Protein AF-A0A969FIS5-F1 (afdb_monomer)

Secondary structure (DSSP, 8-state):
------TT-------SS------SS-------GGGGTT-SSS--SS--S-SS--HHHHS-S--------EEEEEEESSS--GGG-EEEEEEEEEEESS---TTSPPPP---STT---TTTEEEEEEEESSSSEEEEEEEEPPPPPP------

Mean predicted aligned error: 16.17 Å

Nearest PDB structures (foldseek):
  7vn9-assembly2_B  TM=3.950E-01  e=4.364E+00  Homo sapiens

Solvent-accessible surface area (backbone atoms only — not comparable to full-atom values): 10405 Å² total; per-residue (Å²): 132,86,82,71,60,61,101,79,73,54,79,74,76,73,68,97,57,82,88,80,86,87,81,78,97,72,82,88,77,90,85,52,77,73,83,52,69,82,63,86,68,100,69,72,93,63,89,69,92,84,80,82,80,45,66,60,73,82,53,48,66,78,86,76,83,82,74,75,42,79,74,45,78,48,60,40,61,89,69,92,53,85,89,50,52,38,79,59,49,35,34,40,40,37,33,39,73,40,75,58,67,84,91,57,85,83,89,85,80,60,89,54,90,90,57,68,51,70,72,33,39,44,85,67,52,69,48,67,82,57,59,36,34,39,40,39,27,18,25,30,51,74,64,74,78,75,80,75,80,76,81,126

pLDDT: mean 73.95, std 21.69, range [40.69, 98.69]

Foldseek 3Di:
DDDQDDPVPDRPPDPPDDDDDDDDPDDDPDDDVVVVVPPPDPDDPDDDPDDDPPCCVVPVPPPDDDDKDWPDWDKPPPDDDPVQAFFQSIKIKTFIPDFDDQVDDDDDDDPDPPRDCVQFWDWDDKHDPDRGIIMTTIHGDDRDPPPPPPDD

Sequence (152 aa):
MKSTTNSNSNNQGMPGSKPTVTLTDVTLTGNTAADDANTPDPTPANITTGTNLNNNDLFGDTIIRTYPGVTTLTPSPLTIDPSIVGVGTFALTVDFSQAMDTAIDPTISFPTSGEDPSSTITFNMGSWSDADTYLATYDVATPAPSATSTLK

Radius of gyration: 29.85 Å; Cα contacts (8 Å, |Δi|>4): 152; chains: 1; bounding box: 70×24×97 Å

Structure (mmCIF, N/CA/C/O backbone):
data_AF-A0A969FIS5-F1
#
_entry.id   AF-A0A969FIS5-F1
#
loop_
_atom_site.group_PDB
_atom_site.id
_atom_site.type_symbol
_atom_site.label_atom_id
_atom_site.label_alt_id
_atom_site.label_comp_id
_atom_site.label_asym_id
_atom_site.label_entity_id
_atom_site.label_seq_id
_atom_site.pdbx_PDB_ins_code
_atom_site.Cartn_x
_atom_site.Cartn_y
_atom_site.Cartn_z
_atom_site.occupancy
_atom_site.B_iso_or_equiv
_atom_site.auth_seq_id
_atom_site.auth_comp_id
_atom_site.auth_asym_id
_atom_site.auth_atom_id
_atom_site.pdbx_PDB_model_num
ATOM 1 N N . MET A 1 1 ? 50.003 -13.106 -37.849 1.00 43.34 1 MET A N 1
ATOM 2 C CA . MET A 1 1 ? 49.564 -12.949 -36.445 1.00 43.34 1 MET A CA 1
ATOM 3 C C . MET A 1 1 ? 48.995 -11.545 -36.315 1.00 43.34 1 MET A C 1
ATOM 5 O O . MET A 1 1 ? 49.720 -10.603 -36.604 1.00 43.34 1 MET A O 1
ATOM 9 N N . LYS A 1 2 ? 47.684 -11.404 -36.067 1.00 46.81 2 LYS A N 1
ATOM 10 C CA . LYS A 1 2 ? 47.010 -10.094 -35.998 1.00 46.81 2 LYS A CA 1
ATOM 11 C C . LYS A 1 2 ? 47.542 -9.324 -34.785 1.00 46.81 2 LYS A C 1
ATOM 13 O O . LYS A 1 2 ? 47.555 -9.871 -33.689 1.00 46.81 2 LYS A O 1
ATOM 18 N N . SER A 1 3 ? 48.002 -8.098 -35.022 1.00 44.25 3 SER A N 1
ATOM 19 C CA . SER A 1 3 ? 48.500 -7.176 -33.999 1.00 44.25 3 SER A CA 1
ATOM 20 C C . SER A 1 3 ? 47.435 -6.933 -32.927 1.00 44.25 3 SER A C 1
ATOM 22 O O . SER A 1 3 ? 46.304 -6.591 -33.268 1.00 44.25 3 SER A O 1
ATOM 24 N N . THR A 1 4 ? 47.789 -7.112 -31.654 1.00 48.09 4 THR A N 1
ATOM 25 C CA . THR A 1 4 ? 46.911 -6.872 -30.493 1.00 48.09 4 THR A CA 1
ATOM 26 C C . THR A 1 4 ? 47.222 -5.564 -29.767 1.00 48.09 4 THR A C 1
ATOM 28 O O . THR A 1 4 ? 46.747 -5.362 -28.655 1.00 48.09 4 THR A O 1
ATOM 31 N N . THR A 1 5 ? 48.001 -4.661 -30.361 1.00 50.97 5 THR A N 1
ATOM 32 C CA . THR A 1 5 ? 48.282 -3.350 -29.768 1.00 50.97 5 THR A CA 1
ATOM 33 C C . THR A 1 5 ? 47.977 -2.237 -30.763 1.00 50.97 5 THR A C 1
ATOM 35 O O . THR A 1 5 ? 48.528 -2.182 -31.865 1.00 50.97 5 THR A O 1
ATOM 38 N N . ASN A 1 6 ? 47.068 -1.339 -30.378 1.00 55.53 6 ASN A N 1
ATOM 39 C CA . ASN A 1 6 ? 47.044 0.018 -30.910 1.00 55.53 6 ASN A CA 1
ATOM 40 C C . ASN A 1 6 ? 48.125 0.854 -30.195 1.00 55.53 6 ASN A C 1
ATOM 42 O O . ASN A 1 6 ? 48.745 0.404 -29.231 1.00 55.53 6 ASN A O 1
ATOM 46 N N . SER A 1 7 ? 48.390 2.063 -30.691 1.00 59.44 7 SER A N 1
ATOM 47 C CA . SER A 1 7 ? 49.571 2.888 -30.371 1.00 59.44 7 SER A CA 1
ATOM 48 C C . SER A 1 7 ? 49.779 3.274 -28.896 1.00 59.44 7 SER A C 1
ATOM 50 O O . SER A 1 7 ? 50.751 3.956 -28.588 1.00 59.44 7 SER A O 1
ATOM 52 N N . ASN A 1 8 ? 48.892 2.875 -27.982 1.00 64.62 8 ASN A N 1
ATOM 53 C CA . ASN A 1 8 ? 49.004 3.116 -26.542 1.00 64.62 8 ASN A CA 1
ATOM 54 C C . ASN A 1 8 ? 49.420 1.863 -25.737 1.00 64.62 8 ASN A C 1
ATOM 56 O O . ASN A 1 8 ? 49.430 1.921 -24.510 1.00 64.62 8 ASN A O 1
ATOM 60 N N . SER A 1 9 ? 49.766 0.748 -26.399 1.00 61.44 9 SER A N 1
ATOM 61 C CA . SER A 1 9 ? 50.263 -0.493 -25.774 1.00 61.44 9 SER A CA 1
ATOM 62 C C . SER A 1 9 ? 49.349 -1.095 -24.697 1.00 61.44 9 SER A C 1
ATOM 64 O O . SER A 1 9 ? 49.814 -1.898 -23.885 1.00 61.44 9 SER A O 1
ATOM 66 N N . ASN A 1 10 ? 48.055 -0.752 -24.672 1.00 58.75 10 ASN A N 1
ATOM 67 C CA . ASN A 1 10 ? 47.117 -1.411 -23.774 1.00 58.75 10 ASN A CA 1
ATOM 68 C C . ASN A 1 10 ? 46.591 -2.707 -24.410 1.00 58.75 10 ASN A C 1
ATOM 70 O O . ASN A 1 10 ? 46.309 -2.783 -25.604 1.00 58.75 10 ASN A O 1
ATOM 74 N N . ASN A 1 11 ? 46.494 -3.765 -23.605 1.00 57.12 11 ASN A N 1
ATOM 75 C CA . ASN A 1 11 ? 45.921 -5.027 -24.051 1.00 57.12 11 ASN A CA 1
ATOM 76 C C . ASN A 1 11 ? 44.397 -4.851 -24.085 1.00 57.12 11 ASN A C 1
ATOM 78 O O . ASN A 1 11 ? 43.735 -4.996 -23.057 1.00 57.12 11 ASN A O 1
ATOM 82 N N . GLN A 1 12 ? 43.830 -4.473 -25.233 1.00 55.47 12 GLN A N 1
ATOM 83 C CA . GLN A 1 12 ? 42.375 -4.396 -25.387 1.00 55.47 12 GLN A CA 1
ATOM 84 C C . GLN A 1 12 ? 41.831 -5.809 -25.544 1.00 55.47 12 GLN A C 1
ATOM 86 O O . GLN A 1 12 ? 41.615 -6.296 -26.653 1.00 55.47 12 GLN A O 1
ATOM 91 N N . GLY A 1 13 ? 41.684 -6.496 -24.411 1.00 57.28 13 GLY A N 1
ATOM 92 C CA . GLY A 1 13 ? 41.044 -7.799 -24.342 1.00 57.28 13 GLY A CA 1
ATOM 93 C C . GLY A 1 13 ? 39.645 -7.699 -24.936 1.00 57.28 13 GLY A C 1
ATOM 94 O O . GLY A 1 13 ? 38.728 -7.194 -24.296 1.00 57.28 13 GLY A O 1
ATOM 95 N N . MET A 1 14 ? 39.491 -8.159 -26.177 1.00 56.09 14 MET A N 1
ATOM 96 C CA . MET A 1 14 ? 38.183 -8.356 -26.780 1.00 56.09 14 MET A CA 1
ATOM 97 C C . MET A 1 14 ? 37.453 -9.406 -25.928 1.00 56.09 14 MET A C 1
ATOM 99 O O . MET A 1 14 ? 38.008 -10.491 -25.729 1.00 56.09 14 MET A O 1
ATOM 103 N N . PRO A 1 15 ? 36.257 -9.113 -25.390 1.00 59.38 15 PRO A N 1
ATOM 104 C CA . PRO A 1 15 ? 35.511 -10.084 -24.602 1.00 59.38 15 PRO A CA 1
ATOM 105 C C . PRO A 1 15 ? 35.318 -11.376 -25.405 1.00 59.38 15 PRO A C 1
ATOM 107 O O . PRO A 1 15 ? 34.899 -11.330 -26.561 1.00 59.38 15 PRO A O 1
ATOM 110 N N . GLY A 1 16 ? 35.616 -12.532 -24.799 1.00 59.38 16 GLY A N 1
ATOM 111 C CA . GLY A 1 16 ? 35.482 -13.853 -25.440 1.00 59.38 16 GLY A CA 1
ATOM 112 C C . GLY A 1 16 ? 34.039 -14.243 -25.791 1.00 59.38 16 GLY A C 1
ATOM 113 O O . GLY A 1 16 ? 33.803 -15.255 -26.444 1.00 59.38 16 GLY A O 1
ATOM 114 N N . SER A 1 17 ? 33.076 -13.424 -25.382 1.00 53.16 17 SER A N 1
ATOM 115 C CA . SER A 1 17 ? 31.650 -13.555 -25.640 1.00 53.16 17 SER A CA 1
ATOM 116 C C . SER A 1 17 ? 31.058 -12.162 -25.819 1.00 53.16 17 SER A C 1
ATOM 118 O O . SER A 1 17 ? 31.436 -11.226 -25.112 1.00 53.16 17 SER A O 1
ATOM 120 N N . LYS A 1 18 ? 30.132 -12.015 -26.772 1.00 54.81 18 LYS A N 1
ATOM 121 C CA . LYS A 1 18 ? 29.454 -10.737 -27.003 1.00 54.81 18 LYS A CA 1
ATOM 122 C C . LYS A 1 18 ? 28.699 -10.330 -25.728 1.00 54.81 18 LYS A C 1
ATOM 124 O O . LYS A 1 18 ? 27.960 -11.164 -25.200 1.00 54.81 18 LYS A O 1
ATOM 129 N N . PRO A 1 19 ? 28.856 -9.094 -25.224 1.00 49.41 19 PRO A N 1
ATOM 130 C CA . PRO A 1 19 ? 27.995 -8.610 -24.156 1.00 49.41 19 PRO A CA 1
ATOM 131 C C . PRO A 1 19 ? 26.541 -8.655 -24.641 1.00 49.41 19 PRO A C 1
ATOM 133 O O . PRO A 1 19 ? 26.240 -8.212 -25.748 1.00 49.41 19 PRO A O 1
ATOM 136 N N . THR A 1 20 ? 25.662 -9.242 -23.833 1.00 56.62 20 THR A N 1
ATOM 137 C CA . THR A 1 20 ? 24.217 -9.277 -24.084 1.00 56.62 20 THR A CA 1
ATOM 138 C C . THR A 1 20 ? 23.554 -8.336 -23.090 1.00 56.62 20 THR A C 1
ATOM 140 O O . THR A 1 20 ? 23.803 -8.447 -21.891 1.00 56.62 20 THR A O 1
ATOM 143 N N . VAL A 1 21 ? 22.739 -7.405 -23.587 1.00 54.34 21 VAL A N 1
ATOM 144 C CA . VAL A 1 21 ? 21.876 -6.551 -22.765 1.00 54.34 21 VAL A CA 1
ATOM 145 C C . VAL A 1 21 ? 20.450 -7.051 -22.949 1.00 54.34 21 VAL A C 1
ATOM 147 O O . VAL A 1 21 ? 19.930 -7.025 -24.062 1.00 54.34 21 VAL A O 1
ATOM 150 N N . THR A 1 22 ? 19.840 -7.523 -21.867 1.00 59.28 22 THR A N 1
ATOM 151 C CA . THR A 1 22 ? 18.428 -7.915 -21.839 1.00 59.28 22 THR A CA 1
ATOM 152 C C . THR A 1 22 ? 17.638 -6.777 -21.210 1.00 59.28 22 THR A C 1
ATOM 154 O O . THR A 1 22 ? 17.968 -6.348 -20.105 1.00 59.28 22 THR A O 1
ATOM 157 N N . LEU A 1 23 ? 16.620 -6.278 -21.907 1.00 59.97 23 LEU A N 1
ATOM 158 C CA . LEU A 1 23 ? 15.696 -5.269 -21.393 1.00 59.97 23 LEU A CA 1
ATOM 159 C C . LEU A 1 23 ? 14.342 -5.944 -21.154 1.00 59.97 23 LEU A C 1
ATOM 161 O O . LEU A 1 23 ? 13.793 -6.547 -22.074 1.00 59.97 23 LEU A O 1
ATOM 165 N N . THR A 1 24 ? 13.828 -5.853 -19.930 1.00 59.44 24 THR A N 1
ATOM 166 C CA . THR A 1 24 ? 12.493 -6.338 -19.544 1.00 59.44 24 THR A CA 1
ATOM 167 C C . THR A 1 24 ? 11.603 -5.121 -19.300 1.00 59.44 24 THR A C 1
ATOM 169 O O . THR A 1 24 ? 12.082 -4.130 -18.752 1.00 59.44 24 THR A O 1
ATOM 172 N N . ASP A 1 25 ? 10.346 -5.172 -19.746 1.00 48.91 25 ASP A N 1
ATOM 173 C CA . ASP A 1 25 ? 9.326 -4.122 -19.555 1.00 48.91 25 ASP A CA 1
ATOM 174 C C . ASP A 1 25 ? 9.659 -2.737 -20.145 1.00 48.91 25 ASP A C 1
ATOM 176 O O . ASP A 1 25 ? 9.059 -1.726 -19.785 1.00 48.91 25 ASP A O 1
ATOM 180 N N . VAL A 1 26 ? 10.590 -2.670 -21.101 1.00 49.84 26 VAL A N 1
ATOM 181 C CA . VAL A 1 26 ? 10.886 -1.438 -21.846 1.00 49.84 26 VAL A CA 1
ATOM 182 C C . VAL A 1 26 ? 10.057 -1.409 -23.128 1.00 49.84 26 VAL A C 1
ATOM 184 O O . VAL A 1 26 ? 10.243 -2.248 -24.009 1.00 49.84 26 VAL A O 1
ATOM 187 N N . THR A 1 27 ? 9.169 -0.420 -23.259 1.00 50.12 27 THR A N 1
ATOM 188 C CA . THR A 1 27 ? 8.468 -0.136 -24.521 1.00 50.12 27 THR A CA 1
ATOM 189 C C . THR A 1 27 ? 9.227 0.942 -25.285 1.00 50.12 27 THR A C 1
ATOM 191 O O . THR A 1 27 ? 9.386 2.054 -24.789 1.00 50.12 27 THR A O 1
ATOM 194 N N . LEU A 1 28 ? 9.681 0.625 -26.498 1.00 52.88 28 LEU A N 1
ATOM 195 C CA . LEU A 1 28 ? 10.231 1.613 -27.426 1.00 52.88 28 LEU A CA 1
ATOM 196 C C . LEU A 1 28 ? 9.077 2.182 -28.261 1.00 52.88 28 LEU A C 1
ATOM 198 O O . LEU A 1 28 ? 8.443 1.451 -29.022 1.00 52.88 28 LEU A O 1
ATOM 202 N N . THR A 1 29 ? 8.777 3.468 -28.105 1.00 50.97 29 THR A N 1
ATOM 203 C CA . THR A 1 29 ? 7.735 4.177 -28.867 1.00 50.97 29 THR A CA 1
ATOM 204 C C . THR A 1 29 ? 8.364 5.197 -29.809 1.00 50.97 29 THR A C 1
ATOM 206 O O . THR A 1 29 ? 9.434 5.707 -29.518 1.00 50.97 29 THR A O 1
ATOM 209 N N . GLY A 1 30 ? 7.701 5.531 -30.920 1.00 46.59 30 GLY A N 1
ATOM 210 C CA . GLY A 1 30 ? 8.157 6.606 -31.815 1.00 46.59 30 GLY A CA 1
ATOM 211 C C . GLY A 1 30 ? 9.059 6.178 -32.977 1.00 46.59 30 GLY A C 1
ATOM 212 O O . GLY A 1 30 ? 9.389 7.026 -33.791 1.00 46.59 30 GLY A O 1
ATOM 213 N N . ASN A 1 31 ? 9.392 4.890 -33.116 1.00 49.03 31 ASN A N 1
ATOM 214 C CA . ASN A 1 31 ? 10.078 4.388 -34.309 1.00 49.03 31 ASN A CA 1
ATOM 215 C C . ASN A 1 31 ? 9.057 4.113 -35.424 1.00 49.03 31 ASN A C 1
ATOM 217 O O . ASN A 1 31 ? 8.278 3.156 -35.332 1.00 49.03 31 ASN A O 1
ATOM 221 N N . THR A 1 32 ? 9.021 4.952 -36.458 1.00 53.81 32 THR A N 1
ATOM 222 C CA . THR A 1 32 ? 8.159 4.731 -37.624 1.00 53.81 32 THR A CA 1
ATOM 223 C C . THR A 1 32 ? 8.969 4.195 -38.795 1.00 53.81 32 THR A C 1
ATOM 225 O O . THR A 1 32 ? 10.109 4.577 -39.007 1.00 53.81 32 THR A O 1
ATOM 228 N N . ALA A 1 33 ? 8.363 3.357 -39.642 1.00 48.72 33 ALA A N 1
ATOM 229 C CA . ALA A 1 33 ? 9.013 2.895 -40.877 1.00 48.72 33 ALA A CA 1
ATOM 230 C C . ALA A 1 33 ? 9.432 4.052 -41.816 1.00 48.72 33 ALA A C 1
ATOM 232 O O . ALA A 1 33 ? 10.237 3.854 -42.721 1.00 48.72 33 ALA A O 1
ATOM 233 N N . ALA A 1 34 ? 8.890 5.260 -41.603 1.00 51.19 34 ALA A N 1
ATOM 234 C CA . ALA A 1 34 ? 9.288 6.475 -42.305 1.00 51.19 34 ALA A CA 1
ATOM 235 C C . ALA A 1 34 ? 10.705 6.949 -41.933 1.00 51.19 34 ALA A C 1
ATOM 237 O O . ALA A 1 34 ? 11.360 7.580 -42.762 1.00 51.19 34 ALA A O 1
ATOM 238 N N . ASP A 1 35 ? 11.196 6.598 -40.744 1.00 52.94 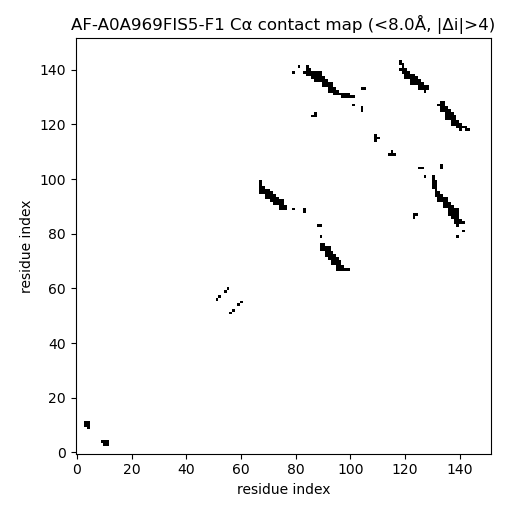35 ASP A N 1
ATOM 239 C CA . ASP A 1 35 ? 12.554 6.916 -40.288 1.00 52.94 35 ASP A CA 1
ATOM 240 C C . ASP A 1 35 ? 13.617 6.077 -41.027 1.00 52.94 35 ASP A C 1
ATOM 242 O O . ASP A 1 35 ? 14.787 6.445 -41.072 1.00 52.94 35 ASP A O 1
ATOM 246 N N . ASP A 1 36 ? 13.183 5.011 -41.712 1.00 50.94 36 ASP A N 1
ATOM 247 C CA . ASP A 1 36 ? 14.004 4.137 -42.559 1.00 50.94 36 ASP A CA 1
ATOM 248 C C . ASP A 1 36 ? 13.748 4.365 -44.067 1.00 50.94 36 ASP A C 1
ATOM 250 O O . ASP A 1 36 ? 14.310 3.694 -44.930 1.00 50.94 36 ASP A O 1
ATOM 254 N N . ALA A 1 37 ? 12.904 5.338 -44.437 1.00 47.09 37 ALA A N 1
ATOM 255 C CA . ALA A 1 37 ? 12.415 5.494 -45.814 1.00 47.09 37 ALA A CA 1
ATOM 256 C C . ALA A 1 37 ? 13.485 5.912 -46.845 1.00 47.09 37 ALA A C 1
ATOM 258 O O . ALA A 1 37 ? 13.195 5.947 -48.041 1.00 47.09 37 ALA A O 1
ATOM 259 N N . ASN A 1 38 ? 14.712 6.216 -46.408 1.00 49.84 38 ASN A N 1
ATOM 260 C CA . ASN A 1 38 ? 15.836 6.581 -47.274 1.00 49.84 38 ASN A CA 1
ATOM 261 C C . ASN A 1 38 ? 17.074 5.684 -47.099 1.00 49.84 38 ASN A C 1
ATOM 263 O O . ASN A 1 38 ? 18.144 6.049 -47.593 1.00 49.84 38 ASN A O 1
ATOM 267 N N . THR A 1 39 ? 16.974 4.529 -46.435 1.00 46.72 39 THR A N 1
ATOM 268 C CA . THR A 1 39 ? 18.074 3.554 -46.391 1.00 46.72 39 THR A CA 1
ATOM 269 C C . THR A 1 39 ? 17.924 2.566 -47.559 1.00 46.72 39 THR A C 1
ATOM 271 O O . THR A 1 39 ? 16.950 1.817 -47.650 1.00 46.72 39 THR A O 1
ATOM 274 N N . PRO A 1 40 ? 18.845 2.556 -48.541 1.00 45.19 40 PRO A N 1
ATOM 275 C CA . PRO A 1 40 ? 18.845 1.521 -49.559 1.00 45.19 40 PRO A CA 1
ATOM 276 C C . PRO A 1 40 ? 19.383 0.236 -48.914 1.00 45.19 40 PRO A C 1
ATOM 278 O O . PRO A 1 40 ? 20.555 0.194 -48.550 1.00 45.19 40 PRO A O 1
ATOM 281 N N . ASP A 1 41 ? 18.536 -0.795 -48.842 1.00 44.34 41 ASP A N 1
ATOM 282 C CA . ASP A 1 41 ? 18.851 -2.192 -48.473 1.00 44.34 41 ASP A CA 1
ATOM 283 C C . ASP A 1 41 ? 18.950 -2.487 -46.945 1.00 44.34 41 ASP A C 1
ATOM 285 O O . ASP A 1 41 ? 19.847 -1.981 -46.265 1.00 44.34 41 ASP A O 1
ATOM 289 N N . PRO A 1 42 ? 18.065 -3.332 -46.361 1.00 43.50 42 PRO A N 1
ATOM 290 C CA . PRO A 1 42 ? 17.870 -3.434 -44.910 1.00 43.50 42 PRO A CA 1
ATOM 291 C C . PRO A 1 42 ? 18.885 -4.332 -44.187 1.00 43.50 42 PRO A C 1
ATOM 293 O O . PRO A 1 42 ? 18.541 -5.016 -43.220 1.00 43.50 42 PRO A O 1
ATOM 296 N N . THR A 1 43 ? 20.149 -4.386 -44.612 1.00 47.34 43 THR A N 1
ATOM 297 C CA . THR A 1 43 ? 21.206 -4.935 -43.744 1.00 47.34 43 THR A CA 1
ATOM 298 C C . THR A 1 43 ? 22.596 -4.462 -44.166 1.00 47.34 43 THR A C 1
ATOM 300 O O . THR A 1 43 ? 23.260 -5.108 -44.981 1.00 47.34 43 THR A O 1
ATOM 303 N N . PRO A 1 44 ? 23.128 -3.378 -43.576 1.00 44.62 44 PRO A N 1
ATOM 304 C CA . PRO A 1 44 ? 24.544 -3.097 -43.703 1.00 44.62 44 PRO A CA 1
ATOM 305 C C . PRO A 1 44 ? 25.314 -4.228 -43.011 1.00 44.62 44 PRO A C 1
ATOM 307 O O . PRO A 1 44 ? 25.302 -4.354 -41.788 1.00 44.62 44 PRO A O 1
ATOM 310 N N . ALA A 1 45 ? 26.022 -5.052 -43.788 1.00 44.28 45 ALA A N 1
ATOM 311 C CA . ALA A 1 45 ? 26.928 -6.079 -43.261 1.00 44.28 45 ALA A CA 1
ATOM 312 C C . ALA A 1 45 ? 28.087 -5.487 -42.429 1.00 44.28 45 ALA A C 1
ATOM 314 O O . ALA A 1 45 ? 28.811 -6.218 -41.758 1.00 44.28 45 ALA A O 1
ATOM 315 N N . ASN A 1 46 ? 28.257 -4.164 -42.459 1.00 47.88 46 ASN A N 1
ATOM 316 C CA . ASN A 1 46 ? 29.155 -3.421 -41.595 1.00 47.88 46 ASN A CA 1
ATOM 317 C C . ASN A 1 46 ? 28.535 -2.063 -41.256 1.00 47.88 46 ASN A C 1
ATOM 319 O O . ASN A 1 46 ? 28.330 -1.229 -42.139 1.00 47.88 46 ASN A O 1
ATOM 323 N N . ILE A 1 47 ? 28.309 -1.816 -39.965 1.00 52.28 47 ILE A N 1
ATOM 324 C CA . ILE A 1 47 ? 28.050 -0.469 -39.459 1.00 52.28 47 ILE A CA 1
ATOM 325 C C . ILE A 1 47 ? 29.382 0.279 -39.505 1.00 52.28 47 ILE A C 1
ATOM 327 O O . ILE A 1 47 ? 30.297 -0.018 -38.737 1.00 52.28 47 ILE A O 1
ATOM 331 N N . THR A 1 48 ? 29.508 1.231 -40.425 1.00 45.38 48 THR A N 1
ATOM 332 C CA . THR A 1 48 ? 30.648 2.153 -40.447 1.00 45.38 48 THR A CA 1
ATOM 333 C C . THR A 1 48 ? 30.177 3.484 -39.877 1.00 45.38 48 THR A C 1
ATOM 335 O O . THR A 1 48 ? 29.142 4.003 -40.287 1.00 45.38 48 THR A O 1
ATOM 338 N N . THR A 1 49 ? 30.903 4.033 -38.905 1.00 40.69 49 THR A N 1
ATOM 339 C CA . THR A 1 49 ? 30.575 5.326 -38.288 1.00 40.69 49 THR A CA 1
ATOM 340 C C . THR A 1 49 ? 30.600 6.436 -39.336 1.00 40.69 49 THR A C 1
ATOM 342 O O . THR A 1 49 ? 31.613 6.578 -40.023 1.00 40.69 49 THR A O 1
ATOM 345 N N . GLY A 1 50 ? 29.546 7.253 -39.435 1.00 48.03 50 GLY A N 1
ATOM 346 C CA . GLY A 1 50 ? 29.616 8.448 -40.284 1.00 48.03 50 GLY A CA 1
ATOM 347 C C . GLY A 1 50 ? 28.320 9.107 -40.747 1.00 48.03 50 GLY A C 1
ATOM 348 O O . GLY A 1 50 ? 28.393 10.244 -41.195 1.00 48.03 50 GLY A O 1
ATOM 349 N N . THR A 1 51 ? 27.144 8.495 -40.608 1.00 46.31 51 THR A N 1
ATOM 350 C CA . THR A 1 51 ? 25.864 9.159 -40.934 1.00 46.31 51 THR A CA 1
ATOM 351 C C . THR A 1 51 ? 24.875 8.951 -39.794 1.00 46.31 51 THR A C 1
ATOM 353 O O . THR A 1 51 ? 24.025 8.078 -39.855 1.00 46.31 51 THR A O 1
ATOM 356 N N . ASN A 1 52 ? 25.110 9.714 -38.719 1.00 52.78 52 ASN A N 1
ATOM 357 C CA . ASN A 1 52 ? 24.311 9.850 -37.495 1.00 52.78 52 ASN A CA 1
ATOM 358 C C . ASN A 1 52 ? 23.648 8.566 -36.960 1.00 52.78 52 ASN A C 1
ATOM 360 O O . ASN A 1 52 ? 22.437 8.442 -36.969 1.00 52.78 52 ASN A O 1
ATOM 364 N N . LEU A 1 53 ? 24.475 7.677 -36.412 1.00 55.56 53 LEU A N 1
ATOM 365 C CA . LEU A 1 53 ? 24.096 6.756 -35.340 1.00 55.56 53 LEU A CA 1
ATOM 366 C C . LEU A 1 53 ? 24.740 7.283 -34.053 1.00 55.56 53 LEU A C 1
ATOM 368 O O . LEU A 1 53 ? 25.701 6.701 -33.541 1.00 55.56 53 LEU A O 1
ATOM 372 N N . ASN A 1 54 ? 24.354 8.482 -33.614 1.00 47.78 54 ASN A N 1
ATOM 373 C CA . ASN A 1 54 ? 24.868 9.004 -32.351 1.00 47.78 54 ASN A CA 1
ATOM 374 C C . ASN A 1 54 ? 24.184 8.277 -31.177 1.00 47.78 54 ASN A C 1
ATOM 376 O O . ASN A 1 54 ? 23.171 7.599 -31.336 1.00 47.78 54 ASN A O 1
ATOM 380 N N . ASN A 1 55 ? 24.715 8.430 -29.964 1.00 47.91 55 ASN A N 1
ATOM 381 C CA . ASN A 1 55 ? 24.060 7.898 -28.765 1.00 47.91 55 ASN A CA 1
ATOM 382 C C . ASN A 1 55 ? 22.624 8.426 -28.600 1.00 47.91 55 ASN A C 1
ATOM 384 O O . ASN A 1 55 ? 21.877 7.853 -27.824 1.00 47.91 55 ASN A O 1
ATOM 388 N N . ASN A 1 56 ? 22.237 9.485 -29.317 1.00 49.50 56 ASN A N 1
ATOM 389 C CA . ASN A 1 56 ? 20.881 10.007 -29.329 1.00 49.50 56 ASN A CA 1
ATOM 390 C C . ASN A 1 56 ? 19.915 9.183 -30.215 1.00 49.50 56 ASN A C 1
ATOM 392 O O . ASN A 1 56 ? 18.709 9.331 -30.100 1.00 49.50 56 ASN A O 1
ATOM 396 N N . ASP A 1 57 ? 20.420 8.316 -31.087 1.00 52.22 57 ASP A N 1
ATOM 397 C CA . ASP A 1 57 ? 19.610 7.453 -31.961 1.00 52.22 57 ASP A CA 1
ATOM 398 C C . ASP A 1 57 ? 19.477 6.030 -31.380 1.00 52.22 57 ASP A C 1
ATOM 400 O O . ASP A 1 57 ? 18.469 5.352 -31.527 1.00 52.22 57 ASP A O 1
ATOM 404 N N . LEU A 1 58 ? 20.487 5.596 -30.613 1.00 51.81 58 LEU A N 1
ATOM 405 C CA . LEU A 1 58 ? 20.483 4.311 -29.900 1.00 51.81 58 LEU A CA 1
ATOM 406 C C . LEU A 1 58 ? 20.009 4.425 -28.432 1.00 51.81 58 LEU A C 1
ATOM 408 O O . LEU A 1 58 ? 19.549 3.441 -27.859 1.00 51.81 58 LEU A O 1
ATOM 412 N N . PHE A 1 59 ? 20.135 5.611 -27.821 1.00 51.25 59 PHE A N 1
ATOM 413 C CA . PHE A 1 59 ? 19.817 5.905 -26.411 1.00 51.25 59 PHE A CA 1
ATOM 414 C C . PHE A 1 59 ? 19.277 7.338 -26.181 1.00 51.25 59 PHE A C 1
ATOM 416 O O . PHE A 1 59 ? 19.347 7.834 -25.056 1.00 51.25 59 PHE A O 1
ATOM 423 N N . GLY A 1 60 ? 18.834 8.064 -27.219 1.00 48.09 60 GLY A N 1
ATOM 424 C CA . GLY A 1 60 ? 18.487 9.492 -27.070 1.00 48.09 60 GLY A CA 1
ATOM 425 C C . GLY A 1 60 ? 17.134 9.785 -26.477 1.00 48.09 60 GLY A C 1
ATOM 426 O O . GLY A 1 60 ? 16.911 10.913 -26.041 1.00 48.09 60 GLY A O 1
ATOM 427 N N . ASP A 1 61 ? 16.280 8.777 -26.368 1.00 57.53 61 ASP A N 1
ATOM 428 C CA . ASP A 1 61 ? 15.264 8.834 -25.341 1.00 57.53 61 ASP A CA 1
ATOM 429 C C . ASP A 1 61 ? 15.949 8.578 -24.008 1.00 57.53 61 ASP A C 1
ATOM 431 O O . ASP A 1 61 ? 16.534 7.524 -23.750 1.00 57.53 61 ASP A O 1
ATOM 435 N N . THR A 1 62 ? 15.890 9.588 -23.147 1.00 61.34 62 THR A N 1
ATOM 436 C CA . THR A 1 62 ? 16.225 9.403 -21.742 1.00 61.34 62 THR A CA 1
ATOM 437 C C . THR A 1 62 ? 15.372 8.247 -21.229 1.00 61.34 62 THR A C 1
ATOM 439 O O . THR A 1 62 ? 14.157 8.380 -21.107 1.00 61.34 62 THR A O 1
ATOM 442 N N . ILE A 1 63 ? 15.998 7.106 -20.928 1.00 63.62 63 ILE A N 1
ATOM 443 C CA . ILE A 1 63 ? 15.311 5.996 -20.270 1.00 63.62 63 ILE A CA 1
ATOM 444 C C . ILE A 1 63 ? 15.058 6.436 -18.828 1.00 63.62 63 ILE A C 1
ATOM 446 O O . ILE A 1 63 ? 15.926 6.328 -17.958 1.00 63.62 63 ILE A O 1
ATOM 450 N N . ILE A 1 64 ? 13.874 6.992 -18.584 1.00 68.62 64 ILE A N 1
ATOM 451 C CA . ILE A 1 64 ? 13.426 7.359 -17.245 1.00 68.62 64 ILE A CA 1
ATOM 452 C C . ILE A 1 64 ? 12.783 6.126 -16.631 1.00 68.62 64 ILE A C 1
ATOM 454 O O . ILE A 1 64 ? 11.733 5.664 -17.068 1.00 68.62 64 ILE A O 1
ATOM 458 N N . ARG A 1 65 ? 13.407 5.607 -15.577 1.00 74.25 65 ARG A N 1
ATOM 459 C CA . ARG A 1 65 ? 12.763 4.632 -14.706 1.00 74.25 65 ARG A CA 1
ATOM 460 C C . ARG A 1 65 ? 11.874 5.376 -13.720 1.00 74.25 65 ARG A C 1
ATOM 462 O O . ARG A 1 65 ? 12.382 6.080 -12.847 1.00 74.25 65 ARG A O 1
ATOM 469 N N . THR A 1 66 ? 10.565 5.214 -13.857 1.00 82.06 66 THR A N 1
ATOM 470 C CA . THR A 1 66 ? 9.608 5.603 -12.822 1.00 82.06 66 THR A CA 1
ATOM 471 C C . THR A 1 66 ? 9.493 4.478 -11.801 1.00 82.06 66 THR A C 1
ATOM 473 O O . THR A 1 66 ? 9.635 3.298 -12.125 1.00 82.06 66 THR A O 1
ATOM 476 N N . TYR A 1 67 ? 9.279 4.848 -10.544 1.00 85.44 67 TYR A N 1
ATOM 477 C CA . TYR A 1 67 ? 8.928 3.900 -9.496 1.00 85.44 67 TYR A CA 1
ATOM 478 C C . TYR A 1 67 ? 7.469 4.123 -9.126 1.00 85.44 67 TYR A C 1
ATOM 480 O O . TYR A 1 67 ? 7.042 5.282 -9.098 1.00 85.44 67 TYR A O 1
ATOM 488 N N . PRO A 1 68 ? 6.727 3.054 -8.807 1.00 88.94 68 PRO A N 1
ATOM 489 C CA . PRO A 1 68 ? 5.408 3.219 -8.237 1.00 88.94 68 PRO A CA 1
ATOM 490 C C . PRO A 1 68 ? 5.539 3.943 -6.899 1.00 88.94 68 PRO A C 1
ATOM 492 O O . PRO A 1 68 ? 6.322 3.547 -6.033 1.00 88.94 68 PRO A O 1
ATOM 495 N N . GLY A 1 69 ? 4.793 5.030 -6.753 1.00 94.31 69 GLY A N 1
ATOM 496 C CA . GLY A 1 69 ? 4.607 5.728 -5.488 1.00 94.31 69 GLY A CA 1
ATOM 497 C C . GL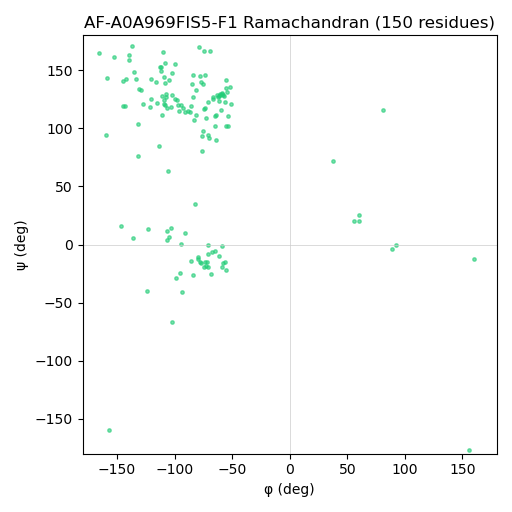Y A 1 69 ? 3.167 5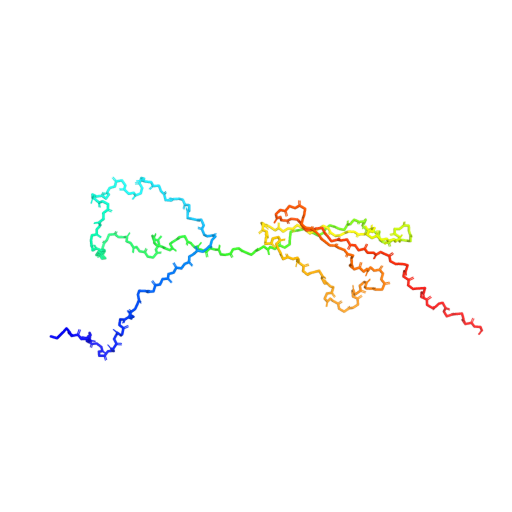.578 -5.026 1.00 94.31 69 GLY A C 1
ATOM 498 O O . GLY A 1 69 ? 2.272 5.425 -5.850 1.00 94.31 69 GLY A O 1
ATOM 499 N N . VAL A 1 70 ? 2.934 5.645 -3.717 1.00 97.25 70 VAL A N 1
ATOM 500 C CA . VAL A 1 70 ? 1.571 5.745 -3.178 1.00 97.25 70 VAL A CA 1
ATOM 501 C C . VAL A 1 70 ? 0.991 7.100 -3.582 1.00 97.25 70 VAL A C 1
ATOM 503 O O . VAL A 1 70 ? 1.600 8.136 -3.305 1.00 97.25 70 VAL A O 1
ATOM 506 N N . THR A 1 71 ? -0.170 7.102 -4.228 1.00 97.56 71 THR A N 1
ATOM 507 C CA . THR A 1 71 ? -0.908 8.325 -4.580 1.00 97.56 71 THR A CA 1
ATOM 508 C C . THR A 1 71 ? -1.936 8.673 -3.521 1.00 97.56 71 THR A C 1
ATOM 510 O O . THR A 1 71 ? -2.087 9.842 -3.165 1.00 97.56 71 THR A O 1
ATOM 513 N N . THR A 1 72 ? -2.620 7.661 -2.995 1.00 97.38 72 THR A N 1
ATOM 514 C CA . THR A 1 72 ? -3.706 7.820 -2.029 1.00 97.38 72 THR A CA 1
ATOM 515 C C . THR A 1 72 ? -3.668 6.709 -0.993 1.00 97.38 72 THR A C 1
ATOM 517 O O . THR A 1 72 ? -3.354 5.558 -1.282 1.00 97.38 72 THR A O 1
ATOM 520 N N . LEU A 1 73 ? -3.993 7.087 0.241 1.00 96.75 73 LEU A N 1
ATOM 521 C CA . LEU A 1 73 ? -4.197 6.178 1.358 1.00 96.75 73 LEU A CA 1
ATOM 522 C C . LEU A 1 73 ? -5.513 6.571 2.023 1.00 96.75 73 LEU A C 1
ATOM 524 O O . LEU A 1 73 ? -5.585 7.590 2.712 1.00 96.75 73 LEU A O 1
ATOM 528 N N . THR A 1 74 ? -6.557 5.787 1.776 1.00 97.94 74 THR A N 1
ATOM 529 C CA . THR A 1 74 ? -7.924 6.116 2.187 1.00 97.94 74 THR A CA 1
ATOM 530 C C . THR A 1 74 ? -8.385 5.163 3.288 1.00 97.94 74 THR A C 1
ATOM 532 O O . THR A 1 74 ? -8.581 3.975 3.016 1.00 97.94 74 THR A O 1
ATOM 535 N N . PRO A 1 75 ? -8.572 5.647 4.529 1.00 97.25 75 PRO A N 1
ATOM 536 C CA . PRO A 1 75 ? -9.150 4.846 5.596 1.00 97.25 75 PRO A CA 1
ATOM 537 C C . PRO A 1 75 ? -10.672 4.741 5.467 1.00 97.25 75 PRO A C 1
ATOM 539 O O . PRO A 1 75 ? -11.350 5.700 5.093 1.00 97.25 75 PRO A O 1
ATOM 542 N N . SER A 1 76 ? -11.219 3.586 5.833 1.00 97.25 76 SER A N 1
ATOM 543 C CA . SER A 1 76 ? -12.656 3.362 5.946 1.00 97.25 76 SER A CA 1
ATOM 544 C C . SER A 1 76 ? -12.960 2.447 7.135 1.00 97.25 76 SER A C 1
ATOM 546 O O . SER A 1 76 ? -12.514 1.300 7.139 1.00 97.25 76 SER A O 1
ATOM 548 N N . PRO A 1 77 ? -13.725 2.910 8.135 1.00 96.50 77 PRO A N 1
ATOM 549 C CA . PRO A 1 77 ? -14.219 4.282 8.315 1.00 96.50 77 PRO A CA 1
ATOM 550 C C . PRO A 1 77 ? -13.101 5.287 8.668 1.00 96.50 77 PRO A C 1
ATOM 552 O O . PRO A 1 77 ? -11.999 4.909 9.047 1.00 96.50 77 PRO A O 1
ATOM 555 N N . LEU A 1 78 ? -13.399 6.592 8.586 1.00 95.62 78 LEU A N 1
ATOM 556 C CA . LEU A 1 78 ? -12.446 7.673 8.913 1.00 95.62 78 LEU A CA 1
ATOM 557 C C . LEU A 1 78 ? -12.130 7.799 10.411 1.00 95.62 78 LEU A C 1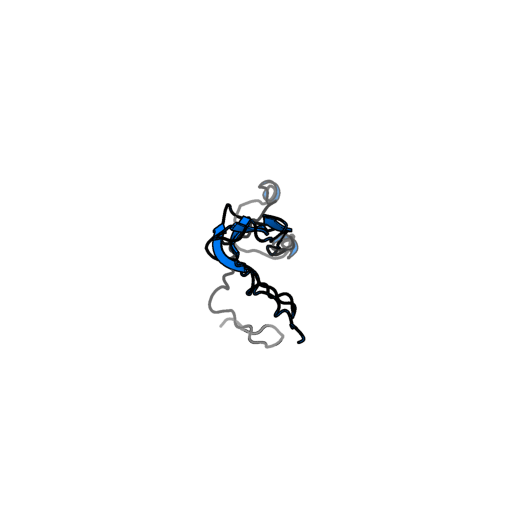
ATOM 559 O O . LEU A 1 78 ? -11.166 8.458 10.793 1.00 95.62 78 LEU A O 1
ATOM 563 N N . THR A 1 79 ? -12.981 7.250 11.272 1.00 92.69 79 THR A N 1
ATOM 564 C CA . THR A 1 79 ? -12.843 7.339 12.726 1.00 92.69 79 THR A CA 1
ATOM 565 C C . THR A 1 79 ? -13.000 5.954 13.317 1.00 92.69 79 THR A C 1
ATOM 567 O O . THR A 1 79 ? -13.916 5.220 12.950 1.00 92.69 79 THR A O 1
ATOM 570 N N . ILE A 1 80 ? -12.095 5.615 14.232 1.00 91.62 80 ILE A N 1
ATOM 571 C CA . ILE A 1 80 ? -12.160 4.387 15.013 1.00 91.62 80 ILE A CA 1
ATOM 572 C C . ILE A 1 80 ? -12.822 4.723 16.345 1.00 91.62 80 ILE A C 1
ATOM 574 O O . ILE A 1 80 ? -12.283 5.490 17.142 1.00 91.62 80 ILE A O 1
ATOM 578 N N . ASP A 1 81 ? -14.001 4.155 16.570 1.00 91.44 81 ASP A N 1
ATOM 579 C CA . ASP A 1 81 ? -14.776 4.305 17.796 1.00 91.44 81 ASP A CA 1
ATOM 580 C C . ASP A 1 81 ? -15.361 2.945 18.239 1.00 91.44 81 ASP A C 1
ATOM 582 O O . ASP A 1 81 ? -15.265 1.957 17.503 1.00 91.44 81 ASP A O 1
ATOM 586 N N . PRO A 1 82 ? -15.953 2.843 19.445 1.00 90.94 82 PRO A N 1
ATOM 587 C CA . PRO A 1 82 ? -16.449 1.568 19.959 1.00 90.94 82 PRO A CA 1
ATOM 588 C C . PRO A 1 82 ? -17.508 0.870 19.089 1.00 90.94 82 PRO A C 1
ATOM 590 O O . PRO A 1 82 ? -17.711 -0.331 19.251 1.00 90.94 82 PRO A O 1
ATOM 593 N N . SER A 1 83 ? -18.193 1.580 18.188 1.00 92.50 83 SER A N 1
ATOM 594 C CA . SER A 1 83 ? -19.227 1.006 17.316 1.00 92.50 83 SER A CA 1
ATOM 595 C C . SER A 1 83 ? -18.669 0.116 16.207 1.00 92.50 83 SER A C 1
ATOM 597 O O . SER A 1 83 ? -19.408 -0.711 15.674 1.00 92.50 83 SER A O 1
ATOM 599 N N . ILE A 1 84 ? -17.378 0.244 15.889 1.00 94.31 84 ILE A N 1
ATOM 600 C CA . ILE A 1 84 ? -16.725 -0.517 14.817 1.00 94.31 84 ILE A CA 1
ATOM 601 C C . ILE A 1 84 ? -15.792 -1.606 15.348 1.00 94.31 84 ILE A C 1
ATOM 603 O O . ILE A 1 84 ? -15.007 -2.162 14.591 1.00 94.31 84 ILE A O 1
ATOM 607 N N . VAL A 1 85 ? -15.844 -1.920 16.643 1.00 95.81 85 VAL A N 1
ATOM 608 C CA . VAL A 1 85 ? -15.084 -3.035 17.226 1.00 95.81 85 VAL A CA 1
ATOM 609 C C . VAL A 1 85 ? -15.526 -4.344 16.574 1.00 95.81 85 VAL A C 1
ATOM 611 O O . VAL A 1 85 ? -16.718 -4.656 16.537 1.00 95.81 85 VAL A O 1
ATOM 614 N N . GLY A 1 86 ? -14.573 -5.126 16.074 1.00 96.12 86 GLY A N 1
ATOM 615 C CA . GLY A 1 86 ? -14.870 -6.365 15.366 1.00 96.12 86 GLY A CA 1
ATOM 616 C C . GLY A 1 86 ? -13.774 -6.801 14.403 1.00 96.12 86 GLY A C 1
ATOM 617 O O . GLY A 1 86 ? -12.710 -6.195 14.315 1.00 96.12 86 GLY A O 1
ATOM 618 N N . VAL A 1 87 ? -14.058 -7.893 13.696 1.00 97.38 87 VAL A N 1
ATOM 619 C CA . VAL A 1 87 ? -13.145 -8.504 12.726 1.00 97.38 87 VAL A CA 1
ATOM 620 C C . VAL A 1 87 ? -13.284 -7.804 11.375 1.00 97.38 87 VAL A C 1
ATOM 622 O O . VAL A 1 87 ? -14.398 -7.713 10.857 1.00 97.38 87 VAL A O 1
ATOM 625 N N . GLY A 1 88 ? -12.174 -7.331 10.804 1.00 96.62 88 GLY A N 1
ATOM 626 C CA . GLY A 1 88 ? -12.124 -6.722 9.467 1.00 96.62 88 GLY A CA 1
ATOM 627 C C . GLY A 1 88 ? -12.999 -5.473 9.288 1.00 96.62 88 GLY A C 1
ATOM 628 O O . GLY A 1 88 ? -13.452 -5.191 8.181 1.00 96.62 88 GLY A O 1
ATOM 629 N N . THR A 1 89 ? -13.293 -4.750 10.368 1.00 97.50 89 THR A N 1
ATOM 630 C CA . THR A 1 89 ? -14.219 -3.602 10.378 1.00 97.50 89 THR A CA 1
ATOM 631 C C . THR A 1 89 ? -13.561 -2.275 10.006 1.00 97.50 89 THR A C 1
ATOM 633 O O . THR A 1 89 ? -14.267 -1.307 9.717 1.00 97.50 89 THR A O 1
ATOM 636 N N . PHE A 1 90 ? -12.228 -2.220 9.996 1.00 97.75 90 PHE A N 1
ATOM 637 C CA . PHE A 1 90 ? -11.447 -1.088 9.507 1.00 97.75 90 PHE A CA 1
ATOM 638 C C . PHE A 1 90 ? -10.614 -1.508 8.299 1.00 97.75 90 PHE A C 1
ATOM 640 O O . PHE A 1 90 ? -10.032 -2.592 8.283 1.00 97.75 90 PHE A O 1
ATOM 647 N N . ALA A 1 91 ? -10.530 -0.644 7.295 1.00 97.88 91 ALA A N 1
ATOM 648 C CA . ALA A 1 91 ? -9.779 -0.885 6.078 1.00 97.88 91 ALA A CA 1
ATOM 649 C C . ALA A 1 91 ? -8.943 0.331 5.670 1.00 97.88 91 ALA A C 1
ATOM 651 O O . ALA A 1 91 ? -9.342 1.479 5.862 1.00 97.88 91 ALA A O 1
ATOM 652 N N . LEU A 1 92 ? -7.800 0.059 5.049 1.00 97.94 92 LEU A N 1
ATOM 653 C CA . LEU A 1 92 ? -6.974 1.016 4.328 1.00 97.94 92 LEU A CA 1
ATOM 654 C C . LEU A 1 92 ? -6.964 0.616 2.854 1.00 97.94 92 LEU A C 1
ATOM 656 O O . LEU A 1 92 ? -6.559 -0.495 2.515 1.00 97.94 92 LEU A O 1
ATOM 660 N N . THR A 1 93 ? -7.405 1.522 1.986 1.00 98.50 93 THR A N 1
ATOM 661 C CA . THR A 1 93 ? -7.247 1.388 0.531 1.00 98.50 93 THR A CA 1
ATOM 662 C C . THR A 1 93 ? -6.026 2.188 0.105 1.00 98.50 93 THR A C 1
ATOM 664 O O . THR A 1 93 ? -5.963 3.393 0.361 1.00 98.50 93 THR A O 1
ATOM 667 N N . VAL A 1 94 ? -5.047 1.512 -0.486 1.00 98.56 94 VAL A N 1
ATOM 668 C CA . VAL A 1 94 ? -3.801 2.098 -0.981 1.00 98.56 94 VAL A CA 1
ATOM 669 C C . VAL A 1 94 ? -3.855 2.100 -2.501 1.00 98.56 94 VAL A C 1
ATOM 671 O O . VAL A 1 94 ? -3.923 1.021 -3.080 1.00 98.56 94 VAL A O 1
ATOM 674 N N . ASP A 1 95 ? -3.776 3.271 -3.131 1.00 98.38 95 ASP A N 1
ATOM 675 C CA . ASP A 1 95 ? -3.586 3.355 -4.583 1.00 98.38 95 ASP A CA 1
ATOM 676 C C . ASP A 1 95 ? -2.149 3.759 -4.905 1.00 98.38 95 ASP A C 1
ATOM 678 O O . ASP A 1 95 ? -1.542 4.604 -4.226 1.00 98.38 95 ASP A O 1
ATOM 682 N N . PHE A 1 96 ? -1.618 3.158 -5.962 1.00 98.31 96 PHE A N 1
ATOM 683 C CA . PHE A 1 96 ? -0.285 3.410 -6.482 1.00 98.31 96 PHE A CA 1
ATOM 684 C C . PHE A 1 96 ? -0.346 4.174 -7.809 1.00 98.31 96 PHE A C 1
ATOM 686 O O . PHE A 1 96 ? -1.318 4.129 -8.551 1.00 98.31 96 PHE A O 1
ATOM 693 N N . SER A 1 97 ? 0.735 4.875 -8.144 1.00 97.12 97 SER A N 1
ATOM 694 C CA . SER A 1 97 ? 0.821 5.697 -9.358 1.00 97.12 97 SER A CA 1
ATOM 695 C C . SER A 1 97 ? 0.904 4.899 -10.665 1.00 97.12 97 SER A C 1
ATOM 697 O O . SER A 1 97 ? 0.950 5.499 -11.738 1.00 97.12 97 SER A O 1
ATOM 699 N N . GLN A 1 98 ? 1.050 3.577 -10.581 1.00 94.38 98 GLN A N 1
ATOM 700 C CA . GLN A 1 98 ? 1.179 2.645 -11.700 1.00 94.38 98 GLN A CA 1
ATOM 701 C C . GLN A 1 98 ? 0.962 1.209 -11.199 1.00 94.38 98 GLN A C 1
ATOM 703 O O . GLN A 1 98 ? 1.070 0.951 -9.999 1.00 94.38 98 GLN A O 1
ATOM 708 N N . ALA A 1 99 ? 0.739 0.281 -12.134 1.00 95.88 99 ALA A N 1
ATOM 709 C CA . ALA A 1 99 ? 0.574 -1.138 -11.837 1.00 95.88 99 ALA A CA 1
ATOM 710 C C . ALA A 1 99 ? 1.760 -1.729 -11.051 1.00 95.88 99 ALA A C 1
ATOM 712 O O . ALA A 1 99 ? 2.927 -1.406 -11.305 1.00 95.88 99 ALA A O 1
ATOM 713 N N . MET A 1 100 ? 1.436 -2.619 -10.118 1.00 95.69 100 MET A N 1
ATOM 714 C CA . MET A 1 100 ? 2.351 -3.283 -9.194 1.00 95.69 100 MET A CA 1
ATOM 715 C C . MET A 1 100 ? 2.493 -4.773 -9.527 1.00 95.69 100 MET A C 1
ATOM 717 O O . MET A 1 100 ? 1.691 -5.350 -10.261 1.00 95.69 100 MET A O 1
ATOM 721 N N . ASP A 1 101 ? 3.513 -5.418 -8.958 1.00 95.62 101 ASP A N 1
ATOM 722 C CA . ASP A 1 101 ? 3.577 -6.880 -8.928 1.00 95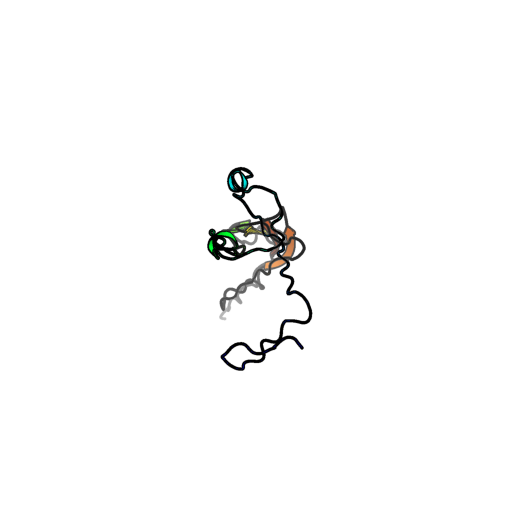.62 101 ASP A CA 1
ATOM 723 C C . ASP A 1 101 ? 2.600 -7.403 -7.867 1.00 95.62 101 ASP A C 1
ATOM 725 O O . ASP A 1 101 ? 2.910 -7.429 -6.675 1.00 95.62 101 ASP A O 1
ATOM 729 N N . THR A 1 102 ? 1.408 -7.818 -8.300 1.00 97.25 102 THR A N 1
ATOM 730 C CA . THR A 1 102 ? 0.332 -8.270 -7.405 1.00 97.25 102 THR A CA 1
ATOM 731 C C . THR A 1 102 ? 0.605 -9.629 -6.751 1.00 97.25 102 THR A C 1
ATOM 733 O O . THR A 1 102 ? -0.233 -10.125 -6.000 1.00 97.25 102 THR A O 1
ATOM 736 N N . ALA A 1 103 ? 1.746 -10.270 -7.037 1.00 97.38 103 ALA A N 1
ATOM 737 C CA . ALA A 1 103 ? 2.214 -11.431 -6.282 1.00 97.38 103 ALA A CA 1
ATOM 738 C C . ALA A 1 103 ? 2.899 -11.037 -4.959 1.00 97.38 103 ALA A C 1
ATOM 740 O O . ALA A 1 103 ? 3.184 -11.915 -4.141 1.00 97.38 103 ALA A O 1
ATOM 741 N N . ILE A 1 104 ? 3.177 -9.743 -4.753 1.00 95.94 104 ILE A N 1
ATOM 742 C CA . ILE A 1 104 ? 3.858 -9.206 -3.576 1.00 95.94 104 ILE A CA 1
ATOM 743 C C . ILE A 1 104 ? 2.961 -8.180 -2.881 1.00 95.94 104 ILE A C 1
ATOM 745 O O . ILE A 1 104 ? 2.644 -7.127 -3.432 1.00 95.94 104 ILE A O 1
ATOM 749 N N . ASP A 1 105 ? 2.598 -8.461 -1.633 1.00 96.38 105 ASP A N 1
ATOM 750 C CA . ASP A 1 105 ? 1.820 -7.530 -0.819 1.00 96.38 105 ASP A CA 1
ATOM 751 C C . ASP A 1 105 ? 2.701 -6.388 -0.274 1.00 96.38 105 ASP A C 1
ATOM 753 O O . ASP A 1 105 ? 3.840 -6.624 0.152 1.00 96.38 105 ASP A O 1
ATOM 757 N N . PRO A 1 106 ? 2.201 -5.139 -0.247 1.00 95.81 106 PRO A N 1
ATOM 758 C CA . PRO A 1 106 ? 2.929 -4.014 0.319 1.00 95.81 106 PRO A CA 1
ATOM 759 C C . PRO A 1 106 ? 2.966 -4.077 1.853 1.00 95.81 106 PRO A C 1
ATOM 761 O O . PRO A 1 106 ? 2.000 -4.452 2.519 1.00 95.81 106 PRO A O 1
ATOM 764 N N . THR A 1 107 ? 4.069 -3.608 2.437 1.00 94.00 107 THR A N 1
ATOM 765 C CA . THR A 1 107 ? 4.188 -3.438 3.891 1.00 94.00 107 THR A CA 1
ATOM 766 C C . THR A 1 107 ? 3.621 -2.087 4.320 1.00 94.00 107 THR A C 1
ATOM 768 O O . THR A 1 107 ? 4.151 -1.040 3.948 1.00 94.00 107 THR A O 1
ATOM 771 N N . ILE A 1 108 ? 2.597 -2.103 5.173 1.00 93.06 108 ILE A N 1
ATOM 772 C CA . ILE A 1 108 ? 2.062 -0.908 5.840 1.00 93.06 108 ILE A CA 1
ATOM 773 C C . ILE A 1 108 ? 2.659 -0.838 7.249 1.00 93.06 108 ILE A C 1
ATOM 775 O O . ILE A 1 108 ? 2.555 -1.790 8.020 1.00 93.06 108 ILE A O 1
ATOM 779 N N . SER A 1 109 ? 3.300 0.282 7.587 1.00 91.38 109 SER A N 1
ATOM 780 C CA . SER A 1 109 ? 3.960 0.481 8.884 1.00 91.38 109 SER A CA 1
ATOM 781 C C . SER A 1 109 ? 3.742 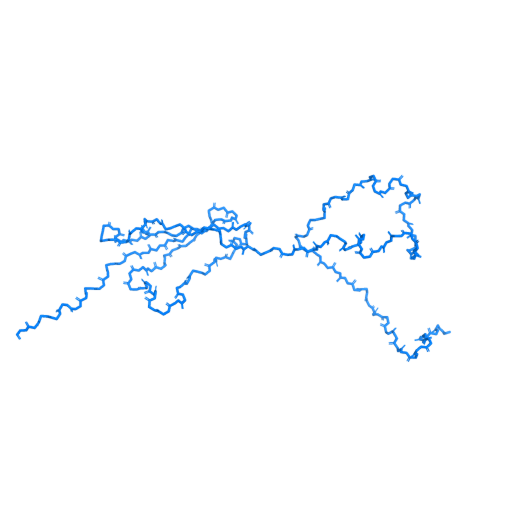1.893 9.424 1.00 91.38 109 SER A C 1
ATOM 783 O O . SER A 1 109 ? 3.465 2.816 8.661 1.00 91.38 109 SER A O 1
ATOM 785 N N . PHE A 1 110 ? 3.903 2.043 10.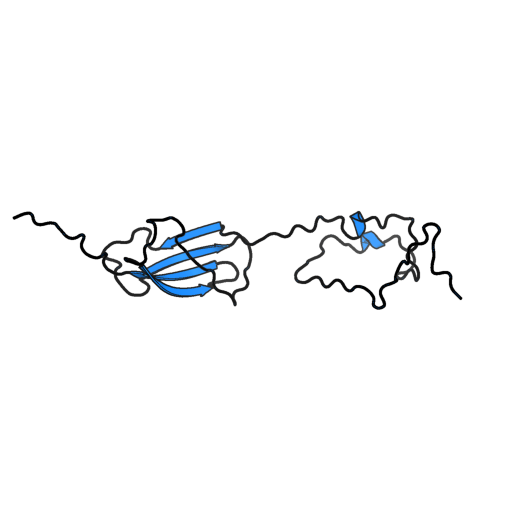739 1.00 90.38 110 PHE A N 1
ATOM 786 C CA . PHE A 1 110 ? 3.798 3.306 11.470 1.00 90.38 110 PHE A CA 1
ATOM 787 C C . PHE A 1 110 ? 5.186 3.657 12.028 1.00 90.38 110 PHE A C 1
ATOM 789 O O . PHE A 1 110 ? 5.526 3.252 13.139 1.00 90.38 110 PHE A O 1
ATOM 796 N N . PRO A 1 111 ? 6.056 4.301 11.227 1.00 89.00 111 PRO A N 1
ATOM 797 C CA . PRO A 1 111 ? 7.480 4.410 11.544 1.00 89.00 111 PRO A CA 1
ATOM 798 C C . PRO A 1 111 ? 7.795 5.457 12.620 1.00 89.00 111 PRO A C 1
ATOM 800 O O . PRO A 1 111 ? 8.898 5.454 13.171 1.00 89.00 111 PRO A O 1
ATOM 803 N N . THR A 1 112 ? 6.867 6.368 12.916 1.00 93.44 112 THR A N 1
ATOM 804 C CA . THR A 1 112 ? 7.076 7.419 13.914 1.00 93.44 112 THR A CA 1
ATOM 805 C C . THR A 1 112 ? 6.836 6.874 15.318 1.00 93.44 112 THR A C 1
ATOM 807 O O . THR A 1 112 ? 5.825 6.234 15.606 1.00 93.44 112 THR A O 1
ATOM 810 N N . SER A 1 113 ? 7.759 7.165 16.236 1.00 88.44 113 SER A N 1
ATOM 811 C CA . SER A 1 113 ? 7.599 6.798 17.645 1.00 88.44 113 SER A CA 1
ATOM 812 C C . SER A 1 113 ? 6.318 7.404 18.228 1.00 88.44 113 SER A C 1
ATOM 814 O O . SER A 1 113 ? 6.100 8.610 18.125 1.00 88.44 113 SER A O 1
ATOM 816 N N . GLY A 1 114 ? 5.493 6.566 18.860 1.00 84.50 114 GLY A N 1
ATOM 817 C CA . GLY A 1 114 ? 4.203 6.964 19.430 1.00 84.50 114 GLY A CA 1
ATOM 818 C C . GLY A 1 114 ? 3.010 6.867 18.474 1.00 84.50 114 GLY A C 1
ATOM 819 O O . GLY A 1 114 ? 1.889 7.080 18.924 1.00 84.50 114 GLY A O 1
ATOM 820 N N . GLU A 1 115 ? 3.219 6.508 17.203 1.00 87.62 115 GLU A N 1
ATOM 821 C CA . GLU A 1 115 ? 2.134 6.286 16.231 1.00 87.62 115 GLU A CA 1
ATOM 822 C C . GLU A 1 115 ? 1.693 4.819 16.123 1.00 87.62 115 GLU A C 1
ATOM 824 O O . GLU A 1 115 ? 0.793 4.537 15.343 1.00 87.62 115 GLU A O 1
ATOM 829 N N . ASP A 1 116 ? 2.288 3.888 16.884 1.00 86.88 116 ASP A N 1
ATOM 830 C CA . ASP A 1 116 ? 1.947 2.460 16.812 1.00 86.88 116 ASP A CA 1
ATOM 831 C C . ASP A 1 116 ? 0.497 2.195 17.272 1.00 86.88 116 ASP A C 1
ATOM 833 O O . ASP A 1 116 ? 0.198 2.286 18.470 1.00 86.88 116 ASP A O 1
ATOM 837 N N . PRO A 1 117 ? -0.415 1.819 16.355 1.00 89.00 117 PRO A N 1
ATOM 838 C CA . PRO A 1 117 ? -1.808 1.593 16.684 1.00 89.00 117 PRO A CA 1
ATOM 839 C C . PRO A 1 117 ? -2.080 0.128 17.056 1.00 89.00 117 PRO A C 1
ATOM 841 O O . PRO A 1 117 ? -3.246 -0.237 17.198 1.00 89.00 117 PRO A O 1
ATOM 844 N N . SER A 1 118 ? -1.049 -0.713 17.237 1.00 88.38 118 SER A N 1
ATOM 845 C CA . SER A 1 118 ? -1.162 -2.159 17.512 1.00 88.38 118 SER A CA 1
ATOM 846 C C . SER A 1 118 ? -2.015 -2.516 18.736 1.00 88.38 118 SER A C 1
ATOM 848 O O . SER A 1 118 ? -2.553 -3.616 18.829 1.00 88.38 118 SER A O 1
ATOM 850 N N . SER A 1 119 ? -2.192 -1.575 19.667 1.00 87.75 119 SER A N 1
ATOM 851 C CA . SER A 1 119 ? -3.095 -1.718 20.819 1.00 87.75 119 SER A CA 1
ATOM 852 C C . SER A 1 119 ? -4.589 -1.616 20.472 1.00 87.75 119 SER A C 1
ATOM 854 O O . SER A 1 119 ? -5.430 -1.956 21.302 1.00 87.75 119 SER A O 1
ATOM 856 N N . THR A 1 120 ? -4.921 -1.120 19.277 1.00 92.19 120 THR A N 1
ATOM 857 C CA . THR A 1 120 ? -6.291 -0.831 18.824 1.00 92.19 120 THR A CA 1
ATOM 858 C C . THR A 1 120 ? -6.628 -1.548 17.520 1.00 92.19 120 THR A C 1
ATOM 860 O O . THR A 1 120 ? -7.737 -2.060 17.395 1.00 92.19 120 THR A O 1
ATOM 863 N N . ILE A 1 121 ? -5.695 -1.616 16.564 1.00 94.69 121 ILE A N 1
ATOM 864 C CA . ILE A 1 121 ? -5.891 -2.317 15.290 1.00 94.69 121 ILE A CA 1
ATOM 865 C C . ILE A 1 121 ? -4.856 -3.421 15.097 1.00 94.69 121 ILE A C 1
ATOM 867 O O . ILE A 1 121 ? -3.686 -3.261 15.436 1.00 94.69 121 ILE A O 1
ATOM 871 N N . THR A 1 122 ? -5.272 -4.544 14.521 1.00 95.56 122 THR A N 1
ATOM 872 C CA . THR A 1 122 ? -4.387 -5.657 14.146 1.00 95.56 122 THR A CA 1
ATOM 873 C C . THR A 1 122 ? -4.650 -6.032 12.696 1.00 95.56 122 THR A C 1
ATOM 875 O O . THR A 1 122 ? -5.805 -6.138 12.298 1.00 95.56 122 THR A O 1
ATOM 878 N N . PHE A 1 123 ? -3.599 -6.200 11.887 1.00 96.44 123 PHE A N 1
ATOM 879 C CA . PHE A 1 123 ? -3.762 -6.603 10.487 1.00 96.44 123 PHE A CA 1
ATOM 880 C C . PHE A 1 123 ? -4.490 -7.949 10.402 1.00 96.44 123 PHE A C 1
ATOM 882 O O . PHE A 1 123 ? -4.094 -8.903 11.072 1.00 96.44 123 PHE A O 1
ATOM 889 N N . ASN A 1 124 ? -5.538 -8.012 9.583 1.00 97.50 124 ASN A N 1
ATOM 890 C CA . ASN A 1 124 ? -6.331 -9.218 9.368 1.00 97.50 124 ASN A CA 1
ATOM 891 C C . ASN A 1 124 ? -5.938 -9.873 8.042 1.00 97.50 124 ASN A C 1
ATOM 893 O O . ASN A 1 124 ? -5.348 -10.952 8.018 1.00 97.50 124 ASN A O 1
ATOM 897 N N . MET A 1 125 ? -6.229 -9.190 6.939 1.00 97.12 125 MET A N 1
ATOM 898 C CA . MET A 1 125 ? -5.930 -9.667 5.595 1.00 97.12 125 MET A CA 1
ATOM 899 C C . MET A 1 125 ? -5.740 -8.503 4.639 1.00 97.12 125 MET A C 1
ATOM 901 O O . MET A 1 125 ? -6.223 -7.397 4.893 1.00 97.12 125 MET A O 1
ATOM 905 N N . GLY A 1 126 ? -5.098 -8.771 3.509 1.00 97.69 126 GLY A N 1
ATOM 906 C CA . GLY A 1 126 ? -5.089 -7.847 2.394 1.00 97.69 126 GLY A CA 1
ATOM 907 C C . GLY A 1 126 ? -5.219 -8.551 1.056 1.00 97.69 126 GLY A C 1
ATOM 908 O O . GLY A 1 126 ? -5.091 -9.772 0.956 1.00 97.69 126 GLY A O 1
ATOM 909 N N . SER A 1 127 ? -5.568 -7.767 0.046 1.00 98.00 127 SER A N 1
ATOM 910 C CA . SER A 1 127 ? -5.793 -8.244 -1.311 1.00 98.00 127 SER A CA 1
ATOM 911 C C . SER A 1 127 ? -5.657 -7.104 -2.307 1.00 98.00 127 SER A C 1
ATOM 913 O O . SER A 1 127 ? -6.144 -6.001 -2.059 1.00 98.00 127 SER A O 1
ATOM 915 N N . TRP A 1 128 ? -5.096 -7.404 -3.471 1.00 98.44 128 TRP A N 1
ATOM 916 C CA . TRP A 1 128 ? -5.174 -6.538 -4.642 1.00 98.44 128 TRP A CA 1
ATOM 917 C C . TRP A 1 128 ? -6.600 -6.546 -5.201 1.00 98.44 128 TRP A C 1
ATOM 919 O O . TRP A 1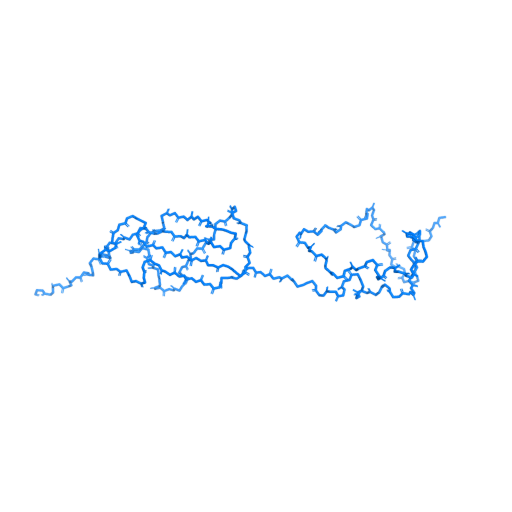 128 ? -7.134 -7.615 -5.507 1.00 98.44 128 TRP A O 1
ATOM 929 N N . SER A 1 129 ? -7.233 -5.376 -5.307 1.00 97.44 129 SER A N 1
ATOM 930 C CA . SER A 1 129 ? -8.542 -5.250 -5.968 1.00 97.44 129 SER A CA 1
ATOM 931 C C . SER A 1 129 ? -8.411 -5.115 -7.484 1.00 97.44 129 SER A C 1
ATOM 933 O O . SER A 1 129 ? -9.319 -5.511 -8.215 1.00 97.44 129 SER A O 1
ATOM 935 N N . ASP A 1 130 ? -7.275 -4.598 -7.944 1.00 97.56 130 ASP A N 1
ATOM 936 C CA . ASP A 1 130 ? -6.869 -4.470 -9.342 1.00 97.56 130 ASP A CA 1
ATOM 937 C C . ASP A 1 130 ? -5.327 -4.365 -9.426 1.00 97.56 130 ASP A C 1
ATOM 939 O O . ASP A 1 130 ? -4.618 -4.828 -8.530 1.00 97.56 130 ASP A O 1
ATOM 943 N N . ALA A 1 131 ? -4.795 -3.842 -10.534 1.00 97.56 131 ALA A N 1
ATOM 944 C CA . ALA A 1 131 ? -3.359 -3.814 -10.793 1.00 97.56 131 ALA A CA 1
ATOM 945 C C . ALA A 1 131 ? -2.595 -2.767 -9.961 1.00 97.56 131 ALA A C 1
ATOM 947 O O . ALA A 1 131 ? -1.374 -2.884 -9.848 1.00 97.56 131 ALA A O 1
ATOM 948 N N . ASP A 1 132 ? -3.265 -1.752 -9.416 1.00 98.00 132 ASP A N 1
ATOM 949 C CA . ASP A 1 132 ? -2.654 -0.611 -8.726 1.00 98.00 132 ASP A CA 1
ATOM 950 C C . ASP A 1 132 ? -3.352 -0.212 -7.415 1.00 98.00 132 ASP A C 1
ATOM 952 O O . ASP A 1 132 ? -2.899 0.728 -6.760 1.00 98.00 132 ASP A O 1
ATOM 956 N N . THR A 1 133 ? -4.350 -0.972 -6.960 1.00 98.50 133 THR A N 1
ATOM 957 C CA . THR A 1 133 ? -5.030 -0.768 -5.677 1.00 98.50 133 THR A CA 1
ATOM 958 C C . THR A 1 133 ? -4.921 -1.990 -4.761 1.00 98.50 133 THR A C 1
ATOM 960 O O . THR A 1 133 ? -5.335 -3.108 -5.093 1.00 98.50 133 THR A O 1
ATOM 963 N N . TYR A 1 134 ? -4.410 -1.762 -3.549 1.00 98.69 134 TYR A N 1
ATOM 964 C CA . TYR A 1 134 ? -4.321 -2.755 -2.478 1.00 98.69 134 TYR A CA 1
ATOM 965 C C . TYR A 1 134 ? -5.274 -2.411 -1.331 1.00 98.69 134 TYR A C 1
ATOM 967 O O . TYR A 1 134 ? -5.241 -1.309 -0.779 1.00 98.69 134 TYR A O 1
ATOM 975 N N . LEU A 1 135 ? -6.099 -3.376 -0.932 1.00 98.44 135 LEU A N 1
ATOM 976 C CA . LEU A 1 135 ? -6.999 -3.270 0.209 1.00 98.44 135 LEU A CA 1
ATOM 977 C C . LEU A 1 135 ? -6.416 -4.039 1.393 1.00 98.44 135 LEU A C 1
ATOM 979 O O . LEU A 1 135 ? -6.284 -5.257 1.325 1.00 98.44 135 LEU A O 1
ATOM 983 N N . ALA A 1 136 ? -6.124 -3.345 2.489 1.00 98.44 136 ALA A N 1
ATOM 984 C CA . ALA A 1 136 ? -5.745 -3.942 3.766 1.00 98.44 136 ALA A CA 1
ATOM 985 C C . ALA A 1 136 ? -6.890 -3.796 4.770 1.00 98.44 136 ALA A C 1
ATOM 987 O O . ALA A 1 136 ? -7.394 -2.696 4.978 1.00 98.44 136 ALA A O 1
ATOM 988 N N . THR A 1 137 ? -7.279 -4.882 5.426 1.00 98.06 137 THR A N 1
ATOM 989 C CA . THR A 1 137 ? -8.301 -4.892 6.479 1.00 98.06 137 THR A CA 1
ATOM 990 C C . THR A 1 137 ? -7.677 -5.211 7.828 1.00 98.06 137 THR A C 1
ATOM 992 O O . THR A 1 137 ? -6.685 -5.939 7.929 1.00 98.06 137 THR A O 1
ATOM 995 N N . TYR A 1 138 ? -8.270 -4.653 8.874 1.00 97.88 138 TYR A N 1
ATOM 996 C CA . TYR A 1 138 ? -7.788 -4.741 10.237 1.00 97.88 138 TYR A CA 1
ATOM 997 C C . TYR A 1 138 ? -8.935 -5.096 11.174 1.00 97.88 138 TYR A C 1
ATOM 999 O O . TYR A 1 138 ? -10.058 -4.601 11.041 1.00 97.88 138 TYR A O 1
ATOM 1007 N N . ASP A 1 139 ? -8.614 -5.925 12.155 1.00 97.50 139 ASP A N 1
ATOM 1008 C CA . ASP A 1 139 ? -9.453 -6.136 13.321 1.00 97.50 139 ASP A CA 1
ATOM 1009 C C . ASP A 1 139 ? -9.326 -4.931 14.244 1.00 97.50 139 ASP A C 1
ATOM 1011 O O . ASP A 1 139 ? -8.222 -4.427 14.462 1.00 97.50 139 ASP A O 1
ATOM 1015 N N . VAL A 1 140 ? -10.449 -4.489 14.801 1.00 97.00 140 VAL A N 1
ATOM 1016 C CA . VAL A 1 140 ? -10.509 -3.382 15.754 1.00 97.00 140 VAL A CA 1
ATOM 1017 C C . VAL A 1 140 ? -10.841 -3.934 17.132 1.00 97.00 140 VAL A C 1
ATOM 1019 O O . VAL A 1 140 ? -11.903 -4.527 17.339 1.00 97.00 140 VAL A O 1
ATOM 1022 N N . ALA A 1 141 ? -9.951 -3.700 18.090 1.00 92.75 141 ALA A N 1
ATOM 1023 C CA . ALA A 1 141 ? -10.155 -3.987 19.500 1.00 92.75 141 ALA A CA 1
ATOM 1024 C C . ALA A 1 141 ? -10.546 -2.716 20.263 1.00 92.75 141 ALA A C 1
ATOM 1026 O O . ALA A 1 141 ? -10.212 -1.595 19.878 1.00 92.75 141 ALA A O 1
ATOM 1027 N N . THR A 1 142 ? -11.232 -2.883 21.395 1.00 83.00 142 THR A N 1
ATOM 1028 C CA . THR A 1 142 ? -11.409 -1.775 22.337 1.00 83.00 142 THR A CA 1
ATOM 1029 C C . THR A 1 142 ? -10.038 -1.346 22.862 1.00 83.00 142 THR A C 1
ATOM 1031 O O . THR A 1 142 ? -9.326 -2.212 23.385 1.00 83.00 142 THR A O 1
ATOM 1034 N N . PRO A 1 143 ? -9.680 -0.049 22.809 1.00 65.88 143 PRO A N 1
ATOM 1035 C CA . PRO A 1 143 ? -8.477 0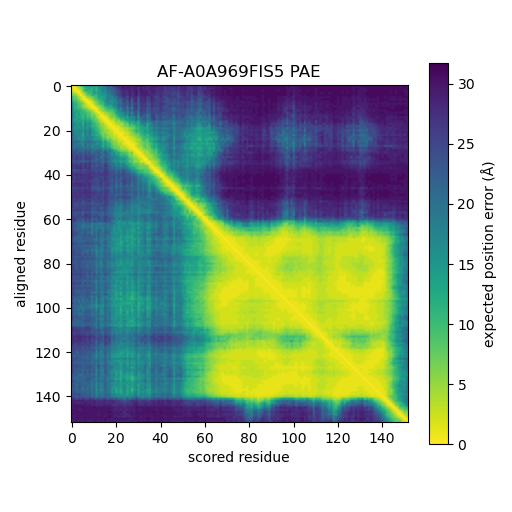.429 23.472 1.00 65.88 143 PRO A CA 1
ATOM 1036 C C . PRO A 1 143 ? -8.552 0.035 24.947 1.00 65.88 143 PRO A C 1
ATOM 1038 O O . PRO A 1 143 ? -9.607 0.186 25.575 1.00 65.88 143 PRO A O 1
ATOM 1041 N N . ALA A 1 144 ? -7.462 -0.498 25.504 1.00 61.16 144 ALA A N 1
ATOM 1042 C CA . ALA A 1 144 ? -7.425 -0.831 26.924 1.00 61.16 144 ALA A CA 1
ATOM 1043 C C . ALA A 1 144 ? -7.859 0.402 27.742 1.00 61.16 144 ALA A C 1
ATOM 1045 O O . ALA A 1 144 ? -7.416 1.514 27.430 1.00 61.16 144 ALA A O 1
ATOM 1046 N N . PRO A 1 145 ? -8.728 0.256 28.763 1.00 56.88 145 PRO A N 1
ATOM 1047 C CA . PRO A 1 145 ? -9.119 1.393 29.579 1.00 56.88 145 PRO A CA 1
ATOM 1048 C C . PRO A 1 145 ? -7.850 2.027 30.147 1.00 56.88 145 PRO A C 1
ATOM 1050 O O . PRO A 1 145 ? -7.061 1.356 30.815 1.00 56.88 145 PRO A O 1
ATOM 1053 N N . SER A 1 146 ? -7.645 3.317 29.861 1.00 53.81 146 SER A N 1
ATOM 1054 C CA . SER A 1 146 ? -6.633 4.104 30.563 1.00 53.81 146 SER A CA 1
ATOM 1055 C C . SER A 1 146 ? -6.892 3.899 32.046 1.00 53.81 146 SER A C 1
ATOM 1057 O O . SER A 1 146 ? -8.014 4.136 32.490 1.00 53.81 146 SER A O 1
ATOM 1059 N N . ALA A 1 147 ? -5.908 3.385 32.786 1.00 47.72 147 ALA A N 1
ATOM 1060 C CA . ALA A 1 147 ? -6.058 3.119 34.206 1.00 47.72 147 ALA A CA 1
ATOM 1061 C C . ALA A 1 147 ? -6.528 4.404 34.895 1.00 47.72 147 ALA A C 1
ATOM 1063 O O . ALA A 1 147 ? -5.749 5.334 35.110 1.00 47.72 147 ALA A O 1
ATOM 1064 N N . THR A 1 148 ? -7.821 4.479 35.204 1.00 47.47 148 THR A N 1
ATOM 1065 C CA . THR A 1 148 ? -8.381 5.564 35.989 1.00 47.47 148 THR A CA 1
ATOM 1066 C C . THR A 1 148 ? -7.745 5.426 37.359 1.00 47.47 148 THR A C 1
ATOM 1068 O O . THR A 1 148 ? -8.093 4.528 38.124 1.00 47.47 148 THR A O 1
ATOM 1071 N N . SER A 1 149 ? -6.749 6.262 37.648 1.00 52.09 149 SER A N 1
ATOM 1072 C CA . SER A 1 149 ? -6.181 6.370 38.984 1.00 52.09 149 SER A CA 1
ATOM 1073 C C . SER A 1 149 ? -7.280 6.904 39.899 1.00 52.09 149 SER A C 1
ATOM 1075 O O . SER A 1 149 ? -7.488 8.109 40.021 1.00 52.09 149 SER A O 1
ATOM 1077 N N . THR A 1 150 ? -8.057 6.003 40.494 1.00 50.88 150 THR A N 1
ATOM 1078 C CA . THR A 1 150 ? -8.912 6.335 41.629 1.00 50.88 150 THR A CA 1
ATOM 1079 C C . THR A 1 150 ? -7.994 6.602 42.810 1.00 50.88 150 THR A C 1
ATOM 1081 O O . THR A 1 150 ? -7.613 5.676 43.528 1.00 50.88 150 THR A O 1
ATOM 1084 N N . LEU A 1 151 ? -7.617 7.868 42.990 1.00 50.41 151 LEU A N 1
ATOM 1085 C CA . LEU A 1 151 ? -7.131 8.360 44.272 1.00 50.41 151 LEU A CA 1
ATOM 1086 C C . LEU A 1 151 ? -8.257 8.135 45.293 1.00 50.41 151 LEU A C 1
ATOM 1088 O O . LEU A 1 151 ? -9.358 8.664 45.128 1.00 50.41 151 LEU A O 1
ATOM 1092 N N . LYS A 1 152 ? -7.993 7.280 46.282 1.00 55.69 152 LYS A N 1
ATOM 1093 C CA . LYS A 1 152 ? -8.772 7.192 47.520 1.00 55.69 152 LYS A CA 1
ATOM 1094 C C . LYS A 1 152 ? -8.208 8.167 48.539 1.00 55.69 152 LYS A C 1
ATOM 1096 O O . LYS A 1 152 ? -6.965 8.313 48.556 1.00 55.69 152 LYS A O 1
#